Protein AF-A0A2A2GDP8-F1 (afdb_monomer)

Mean predicted aligned error: 5.62 Å

Solvent-accessible surface area (backbone atoms only — not comparable to full-atom values): 6069 Å² total; per-residue (Å²): 144,51,79,58,64,62,32,97,84,36,67,46,28,32,27,40,34,50,50,22,41,74,73,74,43,58,44,80,54,22,77,68,45,57,61,66,40,37,26,47,32,43,46,18,60,80,67,78,40,56,38,63,48,48,33,41,17,34,85,86,78,68,41,46,81,59,74,84,80,39,98,42,71,69,56,37,57,50,32,36,51,42,43,74,69,52,69,63,86,80,52,79,83,78,52,81,75,57,46,74,80,28,71,56,130

Structure (mmCIF, N/CA/C/O backbone):
data_AF-A0A2A2GDP8-F1
#
_entry.id   AF-A0A2A2GDP8-F1
#
loop_
_atom_site.group_PDB
_atom_site.id
_atom_site.type_symbol
_atom_site.label_atom_id
_atom_site.label_alt_id
_atom_site.label_comp_id
_atom_site.label_asym_id
_atom_site.label_entity_id
_atom_site.label_seq_id
_atom_site.pdbx_PDB_ins_code
_atom_site.Cartn_x
_atom_site.Cartn_y
_atom_site.Cartn_z
_atom_site.occupancy
_atom_site.B_iso_or_equiv
_atom_site.auth_seq_id
_atom_site.auth_comp_id
_atom_site.auth_asym_id
_atom_site.auth_atom_id
_atom_site.pdbx_PDB_model_num
ATOM 1 N N . MET A 1 1 ? 3.567 7.202 10.960 1.00 47.94 1 MET A N 1
ATOM 2 C CA . MET A 1 1 ? 4.787 6.365 10.974 1.00 47.94 1 MET A CA 1
ATOM 3 C C . MET A 1 1 ? 5.119 5.839 9.564 1.00 47.94 1 MET A C 1
ATOM 5 O O . MET A 1 1 ? 5.274 4.650 9.379 1.00 47.94 1 MET A O 1
ATOM 9 N N . PHE A 1 2 ? 5.251 6.729 8.565 1.00 47.69 2 PHE A N 1
ATOM 10 C CA . PHE A 1 2 ? 5.686 6.418 7.180 1.00 47.69 2 PHE A CA 1
ATOM 11 C C . PHE A 1 2 ? 6.707 7.463 6.686 1.00 47.69 2 PHE A C 1
ATOM 13 O O . PHE A 1 2 ? 6.813 7.756 5.504 1.00 47.69 2 PHE A O 1
ATOM 20 N N . LYS A 1 3 ? 7.404 8.128 7.617 1.00 42.97 3 LYS A N 1
ATOM 21 C CA . LYS A 1 3 ? 8.311 9.250 7.316 1.00 42.97 3 LYS A CA 1
ATOM 22 C C . LYS A 1 3 ? 9.774 8.825 7.166 1.00 42.97 3 LYS A C 1
ATOM 24 O O . LYS A 1 3 ? 10.607 9.668 6.863 1.00 42.97 3 LYS A O 1
ATOM 29 N N . GLN A 1 4 ? 10.088 7.550 7.388 1.00 54.34 4 GLN A N 1
ATOM 30 C CA . GLN A 1 4 ? 11.425 7.016 7.150 1.00 54.34 4 GLN A CA 1
ATOM 31 C C . GLN A 1 4 ? 11.546 6.610 5.677 1.00 54.34 4 GLN A C 1
ATOM 33 O O . GLN A 1 4 ? 10.606 6.056 5.098 1.00 54.34 4 GLN A O 1
ATOM 38 N N . ASN A 1 5 ? 12.688 6.920 5.065 1.00 58.09 5 ASN A N 1
ATOM 39 C CA . ASN A 1 5 ? 13.053 6.379 3.760 1.00 58.09 5 ASN A CA 1
ATOM 40 C C . ASN A 1 5 ? 13.417 4.908 3.971 1.00 58.09 5 ASN A C 1
ATOM 42 O O . ASN A 1 5 ? 14.536 4.603 4.364 1.00 58.09 5 ASN A O 1
ATOM 46 N N . MET A 1 6 ? 12.448 4.015 3.769 1.00 60.09 6 MET A N 1
ATOM 47 C CA . MET A 1 6 ? 12.685 2.565 3.807 1.00 60.09 6 MET A CA 1
ATOM 48 C C . MET A 1 6 ? 13.152 2.025 2.451 1.00 60.09 6 MET A C 1
ATOM 50 O O . MET A 1 6 ? 13.472 0.852 2.337 1.00 60.09 6 MET A O 1
ATOM 54 N N . SER A 1 7 ? 13.179 2.884 1.429 1.00 60.19 7 SER A N 1
ATOM 55 C CA . SER A 1 7 ? 13.720 2.602 0.106 1.00 60.19 7 SER A CA 1
ATOM 56 C C . SER A 1 7 ? 14.247 3.887 -0.538 1.00 60.19 7 SER A C 1
ATOM 58 O O . SER A 1 7 ? 13.864 5.000 -0.157 1.00 60.19 7 SER A O 1
ATOM 60 N N . GLU A 1 8 ? 15.063 3.740 -1.582 1.00 66.06 8 GLU A N 1
ATOM 61 C CA . GLU A 1 8 ? 15.527 4.849 -2.430 1.00 66.06 8 GLU A CA 1
ATOM 62 C C . GLU A 1 8 ? 14.382 5.550 -3.191 1.00 66.06 8 GLU A C 1
ATOM 64 O O . GLU A 1 8 ? 14.583 6.597 -3.802 1.00 66.06 8 GLU A O 1
ATOM 69 N N . LYS A 1 9 ? 13.153 5.008 -3.149 1.00 68.56 9 LYS A N 1
ATOM 70 C CA . LYS A 1 9 ? 11.973 5.563 -3.836 1.00 68.56 9 LYS A CA 1
ATOM 71 C C . LYS A 1 9 ? 11.309 6.726 -3.094 1.00 68.56 9 LYS A C 1
ATOM 73 O O . LYS A 1 9 ? 10.351 7.307 -3.602 1.00 68.56 9 LYS A O 1
ATOM 78 N N . GLY A 1 10 ? 11.841 7.104 -1.934 1.00 69.19 10 GLY A N 1
ATOM 79 C CA . GLY A 1 10 ? 11.425 8.277 -1.171 1.00 69.19 10 GLY A CA 1
ATOM 80 C C . GLY A 1 10 ? 10.499 7.961 0.004 1.00 69.19 10 GLY A C 1
ATOM 81 O O . GLY A 1 10 ? 10.039 6.835 0.198 1.00 69.19 10 GLY A O 1
ATOM 82 N N . ALA A 1 11 ? 10.233 8.985 0.817 1.00 74.25 11 ALA A N 1
ATOM 83 C CA . ALA A 1 11 ? 9.627 8.809 2.132 1.00 74.25 11 ALA A CA 1
ATOM 84 C C . ALA A 1 11 ? 8.233 8.173 2.051 1.00 74.25 11 ALA A C 1
ATOM 86 O O . ALA A 1 11 ? 7.340 8.649 1.334 1.00 74.25 11 ALA A O 1
ATOM 87 N N . GLY A 1 12 ? 8.043 7.106 2.826 1.00 80.00 12 GLY A N 1
ATOM 88 C CA . GLY A 1 12 ? 6.769 6.399 2.933 1.00 80.00 12 GLY A CA 1
ATOM 89 C C . GLY A 1 12 ? 6.435 5.502 1.749 1.00 80.00 12 GLY A C 1
ATOM 90 O O . GLY A 1 12 ? 5.255 5.248 1.529 1.00 80.00 12 GLY A O 1
ATOM 91 N N . LEU A 1 13 ? 7.443 5.079 0.983 1.00 88.69 13 LEU A N 1
ATOM 92 C CA . LEU A 1 13 ? 7.368 3.968 0.036 1.00 88.69 13 LEU A CA 1
ATOM 93 C C . LEU A 1 13 ? 8.375 2.885 0.438 1.00 88.69 13 LEU A C 1
ATOM 95 O O . LEU A 1 13 ? 9.458 3.187 0.948 1.00 88.69 13 LEU A O 1
ATOM 99 N N . ILE A 1 14 ? 8.020 1.631 0.180 1.00 90.94 14 ILE A N 1
ATOM 100 C CA . ILE A 1 14 ? 8.854 0.458 0.451 1.00 90.94 14 ILE A CA 1
ATOM 101 C C . ILE A 1 14 ? 8.818 -0.467 -0.765 1.00 90.94 14 ILE A C 1
ATOM 103 O O . ILE A 1 14 ? 7.773 -0.602 -1.404 1.00 90.94 14 ILE A O 1
ATOM 107 N N . THR A 1 15 ? 9.943 -1.080 -1.133 1.00 91.38 15 THR A N 1
ATOM 108 C CA . THR A 1 15 ? 9.923 -2.072 -2.216 1.00 91.38 15 THR A CA 1
ATOM 109 C C . THR A 1 15 ? 9.470 -3.435 -1.698 1.00 91.38 15 THR A C 1
ATOM 111 O O . THR A 1 15 ? 9.530 -3.698 -0.499 1.00 91.38 15 THR A O 1
ATOM 114 N N . TYR A 1 16 ? 9.041 -4.336 -2.585 1.00 91.56 16 TYR A N 1
ATOM 115 C CA . TYR A 1 16 ? 8.739 -5.723 -2.196 1.00 91.56 16 TYR A CA 1
ATOM 116 C C . TYR A 1 16 ? 9.935 -6.421 -1.530 1.00 91.56 16 TYR A C 1
ATOM 118 O O . TYR A 1 16 ? 9.752 -7.174 -0.577 1.00 91.56 16 TYR A O 1
ATOM 126 N N . ALA A 1 17 ? 11.151 -6.152 -2.011 1.00 90.94 17 ALA A N 1
ATOM 127 C CA . ALA A 1 17 ? 12.378 -6.703 -1.448 1.00 90.94 17 ALA A CA 1
ATOM 128 C C . ALA A 1 17 ? 12.654 -6.154 -0.041 1.00 90.94 17 ALA A C 1
ATOM 130 O O . ALA A 1 17 ? 12.919 -6.928 0.876 1.00 90.94 17 ALA A O 1
ATOM 131 N N . ASP A 1 18 ? 12.529 -4.836 0.140 1.00 91.75 18 ASP A N 1
ATOM 132 C CA . ASP A 1 18 ? 12.733 -4.195 1.445 1.00 91.75 18 ASP A CA 1
ATOM 133 C C . ASP A 1 18 ? 11.636 -4.608 2.444 1.00 91.75 18 ASP A C 1
ATOM 135 O O . ASP A 1 18 ? 11.899 -4.766 3.632 1.00 91.75 18 ASP A O 1
ATOM 139 N N . LEU A 1 19 ? 10.402 -4.833 1.974 1.00 92.44 19 LEU A N 1
ATOM 140 C CA . LEU A 1 19 ? 9.318 -5.348 2.809 1.00 92.44 19 LEU A CA 1
ATOM 141 C C . LEU A 1 19 ? 9.580 -6.793 3.249 1.00 92.44 19 LEU A C 1
ATOM 143 O O . LEU A 1 19 ? 9.322 -7.125 4.402 1.00 92.44 19 LEU A O 1
ATOM 147 N N . ALA A 1 20 ? 10.097 -7.649 2.363 1.00 93.44 20 ALA A N 1
ATOM 148 C CA . ALA A 1 20 ? 10.477 -9.013 2.729 1.00 93.44 20 ALA A CA 1
ATOM 149 C C . ALA A 1 20 ? 11.572 -9.020 3.806 1.00 93.44 20 ALA A C 1
ATOM 151 O O . ALA A 1 20 ? 11.434 -9.715 4.811 1.00 93.44 20 ALA A O 1
ATOM 152 N N . GLU A 1 21 ? 12.597 -8.184 3.637 1.00 94.25 21 GLU A N 1
ATOM 153 C CA . GLU A 1 21 ? 13.674 -8.007 4.615 1.00 94.25 21 GLU A CA 1
ATOM 154 C C . GLU A 1 21 ? 13.156 -7.478 5.958 1.00 94.25 21 GLU A C 1
ATOM 156 O O . GLU A 1 21 ? 13.494 -8.019 7.010 1.00 94.25 21 GLU A O 1
ATOM 161 N N . LEU A 1 22 ? 12.254 -6.490 5.938 1.00 92.31 22 LEU A N 1
ATOM 162 C CA . LEU A 1 22 ? 11.610 -5.958 7.143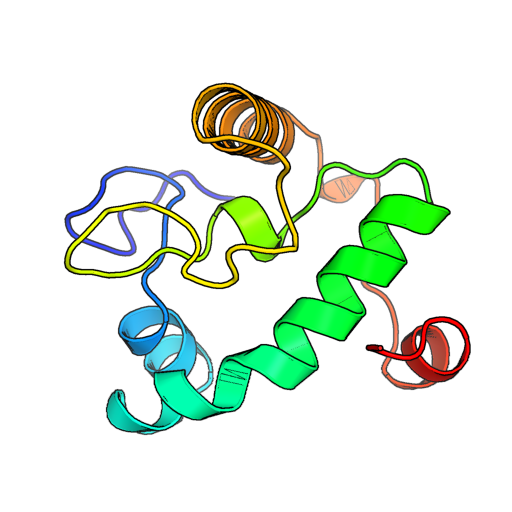 1.00 92.31 22 LEU A CA 1
ATOM 163 C C . LEU A 1 22 ? 10.814 -7.026 7.908 1.00 92.31 22 LEU A C 1
ATOM 165 O O . LEU A 1 22 ? 10.725 -6.981 9.133 1.00 92.31 22 LEU A O 1
ATOM 169 N N . LEU A 1 23 ? 10.231 -7.982 7.186 1.00 91.62 23 LEU A N 1
ATOM 170 C CA . LEU A 1 23 ? 9.506 -9.116 7.756 1.00 91.62 23 LEU A CA 1
ATOM 171 C C . LEU A 1 23 ? 10.432 -10.248 8.244 1.00 91.62 23 LEU A C 1
ATOM 173 O O . LEU A 1 23 ? 9.933 -11.238 8.777 1.00 91.62 23 LEU A O 1
ATOM 177 N N . GLY A 1 24 ? 11.753 -10.108 8.092 1.00 93.88 24 GLY A N 1
ATOM 178 C CA . GLY A 1 24 ? 12.749 -11.100 8.505 1.00 93.88 24 GLY A CA 1
ATOM 179 C C . GLY A 1 24 ? 13.018 -12.199 7.473 1.00 93.88 24 GLY A C 1
ATOM 180 O O . GLY A 1 24 ? 13.599 -13.226 7.820 1.00 93.88 24 GLY A O 1
ATOM 181 N N . TYR A 1 25 ? 12.595 -12.008 6.221 1.00 94.94 25 TYR A N 1
ATOM 182 C CA . TYR A 1 25 ? 12.864 -12.928 5.116 1.00 94.94 25 TYR A CA 1
ATOM 183 C C . TYR A 1 25 ? 14.023 -12.441 4.238 1.00 94.94 25 TYR A C 1
ATOM 185 O O . TYR A 1 25 ? 14.425 -11.281 4.282 1.00 94.94 25 TYR A O 1
ATOM 193 N N . ASP A 1 26 ? 14.539 -13.327 3.384 1.00 95.38 26 ASP A N 1
ATOM 194 C CA . ASP A 1 26 ? 15.456 -12.927 2.316 1.00 95.38 26 ASP A CA 1
ATOM 195 C C . ASP A 1 26 ? 14.762 -11.959 1.340 1.00 95.38 26 ASP A C 1
ATOM 197 O O . ASP A 1 26 ? 13.590 -12.138 1.001 1.00 95.38 26 ASP A O 1
ATOM 201 N N . ARG A 1 27 ? 15.493 -10.962 0.829 1.00 92.44 27 ARG A N 1
ATOM 202 C CA . ARG A 1 27 ? 14.979 -9.958 -0.123 1.00 92.44 27 ARG A CA 1
ATOM 203 C C . ARG A 1 27 ? 14.306 -10.584 -1.353 1.00 92.44 27 ARG A C 1
ATOM 205 O O . ARG A 1 27 ? 13.337 -10.032 -1.875 1.00 92.44 27 ARG A O 1
ATOM 212 N N . ARG A 1 28 ? 14.770 -11.754 -1.813 1.00 90.81 28 ARG A N 1
ATOM 213 C CA . ARG A 1 28 ? 14.185 -12.491 -2.951 1.00 90.81 28 ARG A CA 1
ATOM 214 C C . ARG A 1 28 ? 12.781 -13.013 -2.653 1.00 90.81 28 ARG A C 1
ATOM 216 O O . ARG A 1 28 ? 12.007 -13.204 -3.587 1.00 90.81 28 ARG A O 1
ATOM 223 N N . ALA A 1 29 ? 12.418 -13.185 -1.380 1.00 92.88 29 ALA A N 1
ATOM 224 C CA . ALA A 1 29 ? 11.069 -13.570 -0.972 1.00 92.88 29 ALA A CA 1
ATOM 225 C C . ALA A 1 29 ? 10.022 -12.477 -1.260 1.00 92.88 29 ALA A C 1
ATOM 227 O O . ALA A 1 29 ? 8.828 -12.744 -1.182 1.00 92.88 29 ALA A O 1
ATOM 228 N N . GLY A 1 30 ? 10.425 -11.267 -1.674 1.00 88.75 30 GLY A N 1
ATOM 229 C CA . GLY A 1 30 ? 9.494 -10.216 -2.095 1.00 88.75 30 GLY A CA 1
ATOM 230 C C . GLY A 1 30 ? 8.492 -10.665 -3.169 1.00 88.75 30 GLY A C 1
ATOM 231 O O . GLY A 1 30 ? 7.346 -10.217 -3.161 1.00 88.75 30 GLY A O 1
ATOM 232 N N . VAL A 1 31 ? 8.875 -11.612 -4.037 1.00 88.00 31 VAL A N 1
ATOM 233 C CA . VAL A 1 31 ? 7.992 -12.167 -5.083 1.00 88.00 31 VAL A CA 1
ATOM 234 C C . VAL A 1 31 ? 6.780 -12.917 -4.518 1.00 88.00 31 VAL A C 1
ATOM 236 O O . VAL A 1 31 ? 5.756 -13.015 -5.187 1.00 88.00 31 VAL A O 1
ATOM 239 N N . THR A 1 32 ? 6.852 -13.421 -3.280 1.00 89.44 32 THR A N 1
ATOM 240 C CA . THR A 1 32 ? 5.760 -14.182 -2.649 1.00 89.44 32 THR A CA 1
ATOM 241 C C . THR A 1 32 ? 4.768 -13.292 -1.901 1.00 89.44 32 THR A C 1
ATOM 243 O O . THR A 1 32 ? 3.752 -13.781 -1.408 1.00 89.44 32 THR A O 1
ATOM 246 N N . LEU A 1 33 ? 5.030 -11.985 -1.799 1.00 89.62 33 LEU A N 1
ATOM 247 C CA . LEU A 1 33 ? 4.194 -11.056 -1.031 1.00 89.62 33 LEU A CA 1
ATOM 248 C C . LEU A 1 33 ? 2.885 -10.679 -1.734 1.00 89.62 33 LEU A C 1
ATOM 250 O O . LEU A 1 33 ? 2.021 -10.064 -1.112 1.00 89.62 33 LEU A O 1
ATOM 254 N N . GLY A 1 34 ? 2.707 -11.069 -2.996 1.00 86.19 34 GLY A N 1
ATOM 255 C CA . GLY A 1 34 ? 1.510 -10.758 -3.773 1.00 86.19 34 GLY A CA 1
ATOM 256 C C . GLY A 1 34 ? 0.206 -11.214 -3.120 1.00 86.19 34 GLY A C 1
ATOM 257 O O . GLY A 1 34 ? -0.689 -10.401 -2.905 1.00 86.19 34 GLY A O 1
ATOM 258 N N . GLY A 1 35 ? 0.135 -12.486 -2.713 1.00 86.88 35 GLY A N 1
ATOM 259 C CA . GLY A 1 35 ? -1.037 -13.039 -2.026 1.00 86.88 35 GLY A CA 1
ATOM 260 C C . GLY A 1 35 ? -1.394 -12.265 -0.749 1.00 86.88 35 GLY A C 1
ATOM 261 O O . GLY A 1 35 ? -2.490 -11.709 -0.674 1.00 86.88 35 GLY A O 1
ATOM 262 N N . PRO A 1 36 ? -0.479 -12.157 0.239 1.00 88.94 36 PRO A N 1
ATOM 263 C CA . PRO A 1 36 ? -0.688 -11.358 1.450 1.00 88.94 36 PRO A CA 1
ATOM 264 C C . PRO A 1 36 ? -1.131 -9.911 1.188 1.00 88.94 36 PRO A C 1
ATOM 266 O O . PRO A 1 36 ? -2.047 -9.417 1.848 1.00 88.94 36 PRO A O 1
ATOM 269 N N . LEU A 1 37 ? -0.526 -9.233 0.209 1.00 90.38 37 LEU A N 1
ATOM 270 C CA . LEU A 1 37 ? -0.893 -7.860 -0.148 1.00 90.38 37 LEU A CA 1
ATOM 271 C C . LEU A 1 37 ? -2.279 -7.775 -0.802 1.00 90.38 37 LEU A C 1
ATOM 273 O O . LEU A 1 37 ? -2.968 -6.775 -0.606 1.00 90.38 37 LEU A O 1
ATOM 277 N N . GLY A 1 38 ? -2.723 -8.827 -1.493 1.00 88.25 38 GLY A N 1
ATOM 278 C CA . GLY A 1 38 ? -4.092 -8.956 -1.995 1.00 88.25 38 GLY A CA 1
ATOM 279 C C . GLY A 1 38 ? -5.143 -9.017 -0.891 1.00 88.25 38 GLY A C 1
ATOM 280 O O . GLY A 1 38 ? -6.155 -8.321 -0.975 1.00 88.25 38 GLY A O 1
ATOM 281 N N . TYR A 1 39 ? -4.882 -9.751 0.195 1.00 89.25 39 TYR A N 1
ATOM 282 C CA . TYR A 1 39 ? -5.772 -9.751 1.364 1.00 89.25 39 TYR A CA 1
ATOM 283 C C . TYR A 1 39 ? -5.880 -8.360 2.000 1.00 89.25 39 TYR A C 1
ATOM 285 O O . TYR A 1 39 ? -6.973 -7.924 2.364 1.00 89.25 39 TYR A O 1
ATOM 293 N N . ILE A 1 40 ? -4.756 -7.645 2.117 1.00 90.44 40 ILE A N 1
ATOM 294 C CA . ILE A 1 40 ? -4.732 -6.273 2.645 1.00 90.44 40 ILE A CA 1
ATOM 295 C C . ILE A 1 40 ? -5.517 -5.333 1.728 1.00 90.44 40 ILE A C 1
ATOM 297 O O . ILE A 1 40 ? -6.313 -4.537 2.220 1.00 90.44 40 ILE A O 1
ATOM 301 N N . HIS A 1 41 ? -5.333 -5.450 0.413 1.00 90.62 41 HIS A N 1
ATOM 302 C CA . HIS A 1 41 ? -6.057 -4.652 -0.569 1.00 90.62 41 HIS A CA 1
ATOM 303 C C . HIS A 1 41 ? -7.575 -4.813 -0.418 1.00 90.62 41 HIS A C 1
ATOM 305 O O . HIS A 1 41 ? -8.272 -3.824 -0.204 1.00 90.62 41 HIS A O 1
ATOM 311 N N . ARG A 1 42 ? -8.073 -6.057 -0.425 1.00 89.06 42 ARG A N 1
ATOM 312 C CA . ARG A 1 42 ? -9.506 -6.365 -0.267 1.00 89.06 42 ARG A CA 1
ATOM 313 C C . ARG A 1 42 ? -10.064 -5.927 1.080 1.00 89.06 42 ARG A C 1
ATOM 315 O O . ARG A 1 42 ? -11.182 -5.423 1.149 1.00 89.06 42 ARG A O 1
ATOM 322 N N . PHE A 1 43 ? -9.292 -6.103 2.149 1.00 91.19 43 PHE A N 1
ATOM 323 C CA . PHE A 1 43 ? -9.675 -5.611 3.467 1.00 91.19 43 PHE A CA 1
ATOM 324 C C . PHE A 1 43 ? -9.857 -4.089 3.457 1.00 91.19 43 PHE A C 1
ATOM 326 O O . PHE A 1 43 ? -10.870 -3.599 3.952 1.00 91.19 43 PHE A O 1
ATOM 333 N N . CYS A 1 44 ? -8.910 -3.345 2.881 1.00 92.56 44 CYS A N 1
ATOM 334 C CA . CYS A 1 44 ? -9.014 -1.894 2.783 1.00 92.56 44 CYS A CA 1
ATOM 335 C C . CYS A 1 44 ? -10.214 -1.466 1.931 1.00 92.56 44 CYS A C 1
ATOM 337 O O . CYS A 1 44 ? -11.009 -0.650 2.390 1.00 92.56 44 CYS A O 1
ATOM 339 N N . GLU A 1 45 ? -10.380 -2.073 0.753 1.00 90.75 45 GLU A N 1
ATOM 340 C CA . GLU A 1 45 ? -11.474 -1.797 -0.185 1.00 90.75 45 GLU A CA 1
ATOM 341 C C . GLU A 1 45 ? -12.849 -1.941 0.485 1.00 90.75 45 GLU A C 1
ATOM 343 O O . GLU A 1 45 ? -13.662 -1.020 0.465 1.00 90.75 45 GLU A O 1
ATOM 348 N N . GLN A 1 46 ? -13.098 -3.072 1.148 1.00 91.19 46 GLN A N 1
ATOM 349 C CA . GLN A 1 46 ? -14.403 -3.365 1.749 1.00 91.19 46 GLN A CA 1
ATOM 350 C C . GLN A 1 46 ? -14.694 -2.579 3.035 1.00 91.19 46 GLN A C 1
ATOM 352 O O . GLN A 1 46 ? -15.836 -2.561 3.492 1.00 91.19 46 GLN A O 1
ATOM 357 N N . ASN A 1 47 ? -13.682 -1.945 3.632 1.00 91.19 47 ASN A N 1
ATOM 358 C CA . ASN A 1 47 ? -13.830 -1.130 4.841 1.00 91.19 47 ASN A CA 1
ATOM 359 C C . ASN A 1 47 ? -13.669 0.376 4.559 1.00 91.19 47 ASN A C 1
ATOM 361 O O . ASN A 1 47 ? -13.521 1.146 5.504 1.00 91.19 47 ASN A O 1
ATOM 365 N N . ASP A 1 48 ? -13.674 0.787 3.283 1.00 91.88 48 ASP A N 1
ATOM 366 C CA . ASP A 1 48 ? -13.453 2.174 2.837 1.00 91.88 48 ASP A CA 1
ATOM 367 C C . ASP A 1 48 ? -12.171 2.807 3.422 1.00 91.88 48 ASP A C 1
ATOM 369 O O . ASP A 1 48 ? -12.081 3.998 3.730 1.00 91.88 48 ASP A O 1
ATOM 373 N N . LEU A 1 49 ? -11.138 1.979 3.594 1.00 94.12 49 LEU A N 1
ATOM 374 C CA . LEU A 1 49 ? -9.821 2.422 4.027 1.00 94.12 49 LEU A CA 1
ATOM 375 C C . LEU A 1 49 ? -8.948 2.710 2.802 1.00 94.12 49 LEU A C 1
ATOM 377 O O . LEU A 1 49 ? -9.062 2.031 1.781 1.00 94.12 49 LEU A O 1
ATOM 381 N N . PRO A 1 50 ? -8.002 3.661 2.894 1.00 94.31 50 PRO A N 1
ATOM 382 C CA . PRO A 1 50 ? -6.978 3.813 1.868 1.00 94.31 50 PRO A CA 1
ATOM 383 C C . PRO A 1 50 ? -6.236 2.495 1.642 1.00 94.31 50 PRO A C 1
ATOM 385 O O . PRO A 1 50 ? -5.846 1.831 2.605 1.00 94.31 50 PRO A O 1
ATOM 388 N N . HIS A 1 51 ? -6.005 2.134 0.381 1.00 93.06 51 HIS A N 1
ATOM 389 C CA . HIS A 1 51 ? -5.373 0.865 0.028 1.00 93.06 51 HIS A CA 1
ATOM 390 C C . HIS A 1 51 ? -3.909 0.834 0.476 1.00 93.06 51 HIS A C 1
ATOM 392 O O . HIS A 1 51 ? -3.021 1.342 -0.210 1.00 93.06 51 HIS A O 1
ATOM 398 N N . LEU A 1 52 ? -3.646 0.238 1.642 1.00 92.12 52 LEU A N 1
ATOM 399 C CA . LEU A 1 52 ? -2.325 0.266 2.275 1.00 92.12 52 LEU A CA 1
ATOM 400 C C . LEU A 1 52 ? -1.239 -0.364 1.393 1.00 92.12 52 LEU A C 1
ATOM 402 O O . LEU A 1 52 ? -0.096 0.078 1.405 1.00 92.12 52 LEU A O 1
ATOM 406 N N . ASN A 1 53 ? -1.593 -1.349 0.571 1.00 91.38 53 ASN A N 1
ATOM 407 C CA . ASN A 1 53 ? -0.672 -1.971 -0.375 1.00 91.38 53 ASN A CA 1
ATOM 408 C C . ASN A 1 53 ? -0.136 -0.999 -1.452 1.00 91.38 53 ASN A C 1
ATOM 410 O O . ASN A 1 53 ? 0.893 -1.299 -2.047 1.00 91.38 53 ASN A O 1
ATOM 414 N N . ALA A 1 54 ? -0.742 0.181 -1.657 1.00 91.94 54 ALA A N 1
ATOM 415 C CA . ALA A 1 54 ? -0.269 1.191 -2.615 1.00 91.94 54 ALA A CA 1
ATOM 416 C C . ALA A 1 54 ? 1.140 1.740 -2.305 1.00 91.94 54 ALA A C 1
ATOM 418 O O . ALA A 1 54 ? 1.800 2.301 -3.182 1.00 91.94 54 ALA A O 1
ATOM 419 N N . VAL A 1 55 ? 1.618 1.628 -1.057 1.00 91.50 55 VAL A N 1
ATOM 420 C CA . VAL A 1 55 ? 2.982 2.069 -0.698 1.00 91.50 55 VAL A CA 1
ATOM 421 C C . VAL A 1 55 ? 4.053 1.009 -0.955 1.00 91.50 55 VAL A C 1
ATOM 423 O O . VAL A 1 55 ? 5.239 1.325 -0.843 1.00 91.50 55 VAL A O 1
ATOM 426 N N . VAL A 1 56 ? 3.651 -0.216 -1.309 1.00 91.56 56 VAL A N 1
ATOM 427 C CA . VAL A 1 56 ? 4.561 -1.304 -1.677 1.00 91.56 56 VAL A CA 1
ATOM 428 C C . VAL A 1 56 ? 4.741 -1.297 -3.189 1.00 91.56 56 VAL A C 1
ATOM 430 O O . VAL A 1 56 ? 3.798 -1.547 -3.935 1.00 91.56 56 VAL A O 1
ATOM 433 N N . VAL A 1 57 ? 5.946 -0.976 -3.652 1.00 89.25 57 VAL A N 1
ATOM 434 C CA . VAL A 1 57 ? 6.203 -0.672 -5.066 1.00 89.25 57 VAL A CA 1
ATOM 435 C C . VAL A 1 57 ? 7.294 -1.548 -5.673 1.00 89.25 57 VAL A C 1
ATOM 437 O O . VAL A 1 57 ? 8.183 -2.051 -4.985 1.00 89.25 57 VAL A O 1
ATOM 440 N N . SER A 1 58 ? 7.255 -1.710 -6.994 1.00 84.44 58 SER A N 1
ATOM 441 C CA . SER A 1 58 ? 8.376 -2.269 -7.745 1.00 84.44 58 SER A CA 1
ATOM 442 C C . SER A 1 58 ? 9.585 -1.337 -7.663 1.00 84.44 58 SER A C 1
ATOM 444 O O . SER A 1 58 ? 9.462 -0.109 -7.750 1.00 84.44 58 SER A O 1
ATOM 446 N N . GLN A 1 59 ? 10.772 -1.928 -7.530 1.00 82.06 59 GLN A N 1
ATOM 447 C CA . GLN A 1 59 ? 12.025 -1.181 -7.533 1.00 82.06 59 GLN A CA 1
ATOM 448 C C . GLN A 1 59 ? 12.317 -0.545 -8.899 1.00 82.06 59 GLN A C 1
ATOM 450 O O . GLN A 1 59 ? 12.947 0.507 -8.952 1.00 82.06 59 GLN A O 1
ATOM 455 N N . GLU A 1 60 ? 11.836 -1.113 -10.000 1.00 80.00 60 GLU A N 1
ATOM 456 C CA . GLU A 1 60 ? 12.087 -0.564 -11.335 1.00 80.00 60 GLU A CA 1
ATOM 457 C C . GLU A 1 60 ? 11.130 0.591 -11.638 1.00 80.00 60 GLU A C 1
ATOM 459 O O . GLU A 1 60 ? 11.558 1.707 -11.933 1.00 80.00 60 GLU A O 1
ATOM 464 N N . THR A 1 61 ? 9.827 0.356 -11.479 1.00 77.31 61 THR A N 1
ATOM 465 C CA . THR A 1 61 ? 8.789 1.287 -11.948 1.00 77.31 61 THR A CA 1
ATOM 466 C C . THR A 1 61 ? 8.335 2.290 -10.887 1.00 77.31 61 THR A C 1
ATOM 468 O O . THR A 1 61 ? 7.775 3.334 -11.226 1.00 77.31 61 THR A O 1
ATOM 471 N N . GLY A 1 62 ? 8.548 2.001 -9.595 1.00 75.88 62 GLY A N 1
ATOM 472 C CA . GLY A 1 62 ? 7.989 2.794 -8.492 1.00 75.88 62 GLY A CA 1
ATOM 473 C C . GLY A 1 62 ? 6.458 2.719 -8.395 1.00 75.88 62 GLY A C 1
ATOM 474 O O . GLY A 1 62 ? 5.841 3.536 -7.709 1.00 75.88 62 GLY A O 1
ATOM 475 N N . ILE A 1 63 ? 5.846 1.757 -9.087 1.00 75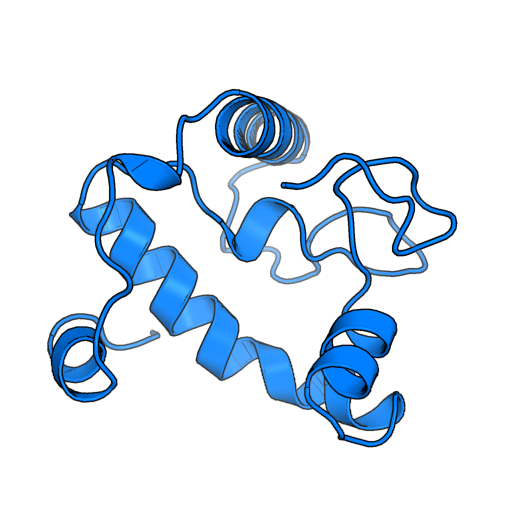.44 63 ILE A N 1
ATOM 476 C CA . ILE A 1 63 ? 4.409 1.474 -9.084 1.00 75.44 63 ILE A CA 1
ATOM 477 C C . ILE A 1 63 ? 4.207 0.106 -8.422 1.00 75.44 63 ILE A C 1
ATOM 479 O O . ILE A 1 63 ? 5.074 -0.764 -8.532 1.00 75.44 63 ILE A O 1
ATOM 483 N N . ALA A 1 64 ? 3.107 -0.081 -7.689 1.00 78.81 64 ALA A N 1
ATOM 484 C CA . ALA A 1 64 ? 2.731 -1.404 -7.204 1.00 78.81 64 ALA A CA 1
ATOM 485 C C . ALA A 1 64 ? 2.577 -2.340 -8.411 1.00 78.81 64 ALA A C 1
ATOM 487 O O . ALA A 1 64 ? 1.838 -2.033 -9.338 1.00 78.81 64 ALA A O 1
ATOM 488 N N . SER A 1 65 ? 3.302 -3.458 -8.419 1.00 63.59 65 SER A N 1
ATOM 489 C CA . SER A 1 65 ? 3.433 -4.325 -9.603 1.00 63.59 65 SER A CA 1
ATOM 490 C C . SER A 1 65 ? 2.200 -5.199 -9.865 1.00 63.59 65 SER A C 1
ATOM 492 O O . SER A 1 65 ? 2.224 -6.039 -10.757 1.00 63.59 65 SER A O 1
ATOM 494 N N . TRP A 1 66 ? 1.153 -5.049 -9.054 1.00 64.75 66 TRP A N 1
ATOM 495 C CA . TRP A 1 66 ? -0.107 -5.765 -9.210 1.00 64.75 66 TRP A CA 1
ATOM 496 C C . TRP A 1 66 ? -1.048 -4.900 -10.047 1.00 64.75 66 TRP A C 1
ATOM 498 O O . TRP A 1 66 ? -1.828 -4.114 -9.505 1.00 64.75 66 TRP A O 1
ATOM 508 N N . ASP A 1 67 ? -0.910 -5.042 -11.369 1.00 52.41 67 ASP A N 1
ATOM 509 C CA . ASP A 1 67 ? -1.542 -4.216 -12.412 1.00 52.41 67 ASP A CA 1
ATOM 510 C C . ASP A 1 67 ? -3.083 -4.196 -12.371 1.00 52.41 67 ASP A C 1
ATOM 512 O O . ASP A 1 67 ? -3.700 -3.325 -12.974 1.00 52.41 67 ASP A O 1
ATOM 516 N N . GLU A 1 68 ? -3.726 -5.090 -11.616 1.00 57.72 68 GLU A N 1
ATOM 517 C CA . GLU A 1 68 ? -5.192 -5.154 -11.505 1.00 57.72 68 GLU A CA 1
ATOM 518 C C . GLU A 1 68 ? -5.762 -4.498 -10.234 1.00 57.72 68 GLU A C 1
ATOM 520 O O . GLU A 1 68 ? -6.977 -4.375 -10.093 1.00 57.72 68 GLU A O 1
ATOM 525 N N . MET A 1 69 ? -4.919 -4.054 -9.293 1.00 68.31 69 MET A N 1
ATOM 526 C CA . MET A 1 69 ? -5.393 -3.463 -8.027 1.00 68.31 69 MET A CA 1
ATOM 527 C C . MET A 1 69 ? -5.724 -1.974 -8.137 1.00 68.31 69 MET A C 1
ATOM 529 O O . MET A 1 69 ? -6.489 -1.440 -7.336 1.00 68.31 69 MET A O 1
ATOM 533 N N . PHE A 1 70 ? -5.136 -1.283 -9.114 1.00 77.56 70 PHE A N 1
ATOM 534 C CA . PHE A 1 70 ? -5.401 0.127 -9.370 1.00 77.56 70 PHE A CA 1
ATOM 535 C C . PHE A 1 70 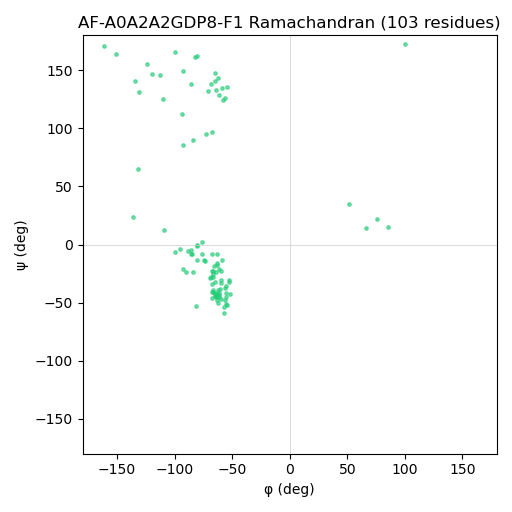? -5.676 0.313 -10.862 1.00 77.56 70 PHE A C 1
ATOM 537 O O . PHE A 1 70 ? -4.879 -0.142 -11.674 1.00 77.56 70 PHE A O 1
ATOM 544 N N . PRO A 1 7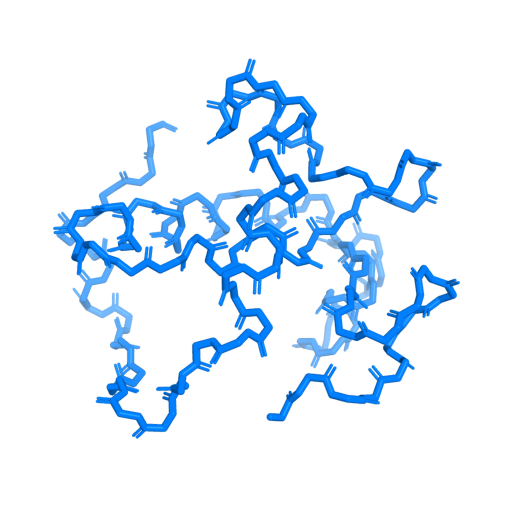1 ? -6.757 1.012 -11.244 1.00 77.25 71 PRO A N 1
ATOM 545 C CA . PRO A 1 71 ? -7.183 1.095 -12.643 1.00 77.25 71 PRO A CA 1
ATOM 546 C C . PRO A 1 71 ? -6.205 1.876 -13.533 1.00 77.25 71 PRO A C 1
ATOM 548 O O . PRO A 1 71 ? -6.202 1.695 -14.745 1.00 77.25 71 PRO A O 1
ATOM 551 N N . ASP A 1 72 ? -5.389 2.760 -12.946 1.00 84.25 72 ASP A N 1
ATOM 552 C CA . ASP A 1 72 ? -4.342 3.496 -13.646 1.00 84.25 72 ASP A CA 1
ATOM 553 C C . ASP A 1 72 ? -3.286 4.065 -12.673 1.00 84.25 72 ASP A C 1
ATOM 555 O O . ASP A 1 72 ? -3.446 4.088 -11.443 1.00 84.25 72 ASP A O 1
ATOM 559 N N . ARG A 1 73 ? -2.193 4.591 -13.242 1.00 84.19 73 ARG A N 1
ATOM 560 C CA . ARG A 1 73 ? -1.096 5.216 -12.489 1.00 84.19 73 ARG A CA 1
ATOM 561 C C . ARG A 1 73 ? -1.539 6.435 -11.675 1.00 84.19 73 ARG A C 1
ATOM 563 O O . ARG A 1 73 ? -1.016 6.655 -10.582 1.00 84.19 73 ARG A O 1
ATOM 570 N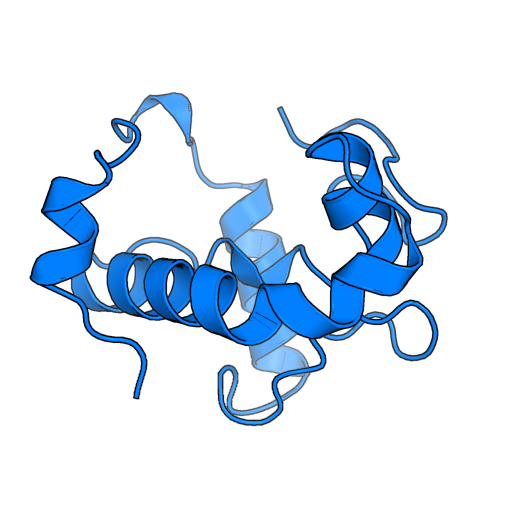 N . ALA A 1 74 ? -2.444 7.261 -12.194 1.00 87.31 74 ALA A N 1
ATOM 571 C CA . ALA A 1 74 ? -2.897 8.463 -11.499 1.00 87.31 74 ALA A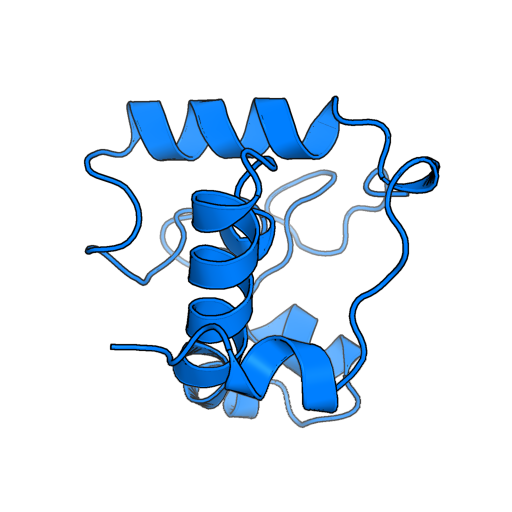 CA 1
ATOM 572 C C . ALA A 1 74 ? -3.685 8.100 -10.232 1.00 87.31 74 ALA A C 1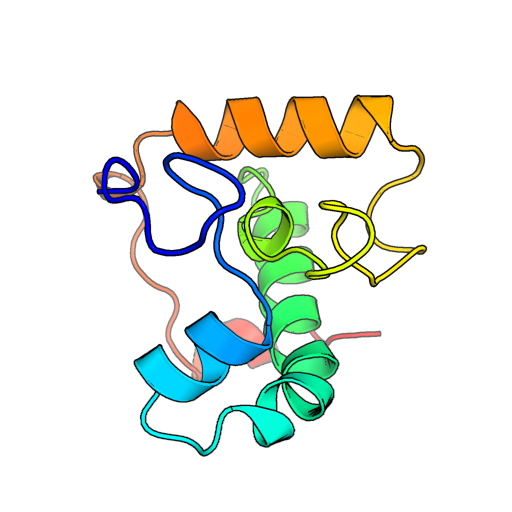
ATOM 574 O O . ALA A 1 74 ? -3.455 8.694 -9.175 1.00 87.31 74 ALA A O 1
ATOM 575 N N . ARG A 1 75 ? -4.537 7.075 -10.312 1.00 86.88 75 ARG A N 1
ATOM 576 C CA . ARG A 1 75 ? -5.270 6.498 -9.185 1.00 86.88 75 ARG A CA 1
ATOM 577 C C . ARG A 1 75 ? -4.334 5.867 -8.173 1.00 86.88 75 ARG A C 1
ATOM 579 O O . ARG A 1 75 ? -4.439 6.189 -6.995 1.00 86.88 75 ARG A O 1
ATOM 586 N N . HIS A 1 76 ? -3.345 5.097 -8.613 1.00 89.31 76 HIS A N 1
ATOM 587 C CA . HIS A 1 76 ? -2.325 4.564 -7.710 1.00 89.31 76 HIS A CA 1
ATOM 588 C C . HIS A 1 76 ? -1.590 5.674 -6.927 1.00 89.31 76 HIS A C 1
ATOM 590 O O . HIS A 1 76 ? -1.485 5.624 -5.700 1.00 89.31 76 HIS A O 1
ATOM 596 N N . LEU A 1 77 ? -1.140 6.739 -7.604 1.00 88.06 77 LEU A N 1
ATOM 597 C CA . LEU A 1 77 ? -0.487 7.878 -6.941 1.00 88.06 77 LEU A CA 1
ATOM 598 C C . LEU A 1 77 ? -1.432 8.648 -6.004 1.00 88.06 77 LEU A C 1
ATOM 600 O O . LEU A 1 77 ? -0.991 9.204 -4.993 1.00 88.06 77 LEU A O 1
ATOM 604 N N . GLN A 1 78 ? -2.724 8.713 -6.331 1.00 90.88 78 GLN A N 1
ATOM 605 C CA . GLN A 1 78 ? -3.742 9.288 -5.454 1.00 90.88 78 GLN A CA 1
ATOM 606 C C . GLN A 1 78 ? -3.897 8.453 -4.176 1.00 90.88 78 GLN A C 1
ATOM 608 O O . GLN A 1 78 ? -3.897 9.021 -3.081 1.00 90.88 78 GLN A O 1
ATOM 613 N N . GLU A 1 79 ? -3.939 7.128 -4.296 1.00 91.62 79 GLU A N 1
ATOM 614 C CA . GLU A 1 79 ? -4.017 6.207 -3.159 1.00 91.62 79 GLU A CA 1
ATOM 615 C C . GLU A 1 79 ? -2.783 6.305 -2.262 1.00 91.62 79 GLU A C 1
ATOM 617 O O . GLU A 1 79 ? -2.923 6.451 -1.049 1.00 91.62 79 GLU A O 1
ATOM 622 N N . GLN A 1 80 ? -1.577 6.381 -2.830 1.00 90.25 80 GLN A N 1
ATOM 623 C CA . GLN A 1 80 ? -0.357 6.627 -2.050 1.00 90.25 80 GLN A CA 1
ATOM 624 C C . GLN A 1 80 ? -0.450 7.903 -1.203 1.00 90.25 80 GLN A C 1
ATOM 626 O O . GLN A 1 80 ? -0.034 7.928 -0.042 1.00 90.25 80 GLN A O 1
ATOM 631 N N . LYS A 1 81 ? -1.012 8.982 -1.762 1.00 91.12 81 LYS A N 1
ATOM 632 C CA . LYS A 1 81 ? -1.232 10.230 -1.015 1.00 91.12 81 LYS A CA 1
ATOM 633 C C . LYS A 1 81 ? -2.274 10.049 0.088 1.00 91.12 81 LYS A C 1
ATOM 635 O O . LYS A 1 81 ? -2.078 10.606 1.167 1.00 91.12 81 LYS A O 1
ATOM 640 N N . ARG A 1 82 ? -3.353 9.294 -0.157 1.00 93.94 82 ARG A N 1
ATOM 641 C CA . ARG A 1 82 ? -4.371 8.981 0.863 1.00 93.94 82 ARG A CA 1
ATOM 642 C C . ARG A 1 82 ? -3.757 8.192 2.014 1.00 93.94 82 ARG A C 1
ATOM 644 O O . ARG A 1 82 ? -3.871 8.634 3.150 1.00 93.94 82 ARG A O 1
ATOM 651 N N . VAL A 1 83 ? -3.023 7.115 1.723 1.00 93.19 83 VAL A N 1
ATOM 652 C CA . VAL A 1 83 ? -2.339 6.284 2.730 1.00 93.19 83 VAL A CA 1
ATOM 653 C C . VAL A 1 83 ? -1.410 7.123 3.606 1.00 93.19 83 VAL A C 1
ATOM 655 O O . VAL A 1 83 ? -1.439 6.998 4.827 1.00 93.19 83 VAL A O 1
ATOM 658 N N . LYS A 1 84 ? -0.619 8.026 3.013 1.00 89.69 84 LYS A N 1
ATOM 659 C CA . LYS A 1 84 ? 0.320 8.878 3.767 1.00 89.69 84 LYS A CA 1
ATOM 660 C C . LYS A 1 84 ? -0.366 9.920 4.658 1.00 89.69 84 LYS A C 1
ATOM 662 O O . LYS A 1 84 ? 0.235 10.346 5.642 1.00 89.69 84 LYS A O 1
ATOM 667 N N . LYS A 1 85 ? -1.575 10.364 4.298 1.00 92.44 85 LYS A N 1
ATOM 668 C CA . LYS A 1 85 ? -2.354 11.365 5.049 1.00 92.44 85 LYS A CA 1
ATOM 669 C C . LYS A 1 85 ? -3.279 10.751 6.095 1.00 92.44 85 LYS A C 1
ATOM 671 O O . LYS A 1 85 ? -3.674 11.450 7.020 1.00 92.44 85 LYS A O 1
ATOM 676 N N . PHE A 1 86 ? -3.654 9.492 5.914 1.00 93.62 86 PHE A N 1
ATOM 677 C CA . PHE A 1 86 ? -4.598 8.806 6.776 1.00 93.62 86 PHE A CA 1
ATOM 678 C C . PHE A 1 86 ? -4.012 8.557 8.167 1.00 93.62 86 PHE A C 1
ATOM 680 O O . PHE A 1 86 ? -2.844 8.179 8.306 1.00 93.62 86 PHE A O 1
ATOM 687 N N . ASP A 1 87 ? -4.831 8.764 9.196 1.00 92.56 87 ASP A N 1
ATOM 688 C CA . ASP A 1 87 ? -4.436 8.497 10.573 1.00 92.56 87 ASP A CA 1
ATOM 689 C C . ASP A 1 87 ? -4.638 7.019 10.916 1.00 92.56 87 ASP A C 1
ATOM 691 O O . ASP A 1 87 ? -5.685 6.590 11.401 1.00 92.56 87 ASP A O 1
ATOM 695 N N . TRP A 1 88 ? -3.596 6.230 10.672 1.00 89.81 88 TRP A N 1
ATOM 696 C CA . TRP A 1 88 ? -3.597 4.791 10.924 1.00 89.81 88 TRP A CA 1
ATOM 697 C C . TRP A 1 88 ? -3.757 4.411 12.399 1.00 89.81 88 TRP A C 1
ATOM 699 O O . TRP A 1 88 ? -4.129 3.275 12.673 1.00 89.81 88 TRP A O 1
ATOM 709 N N . PHE A 1 89 ? -3.534 5.325 13.351 1.00 90.00 89 PHE A N 1
A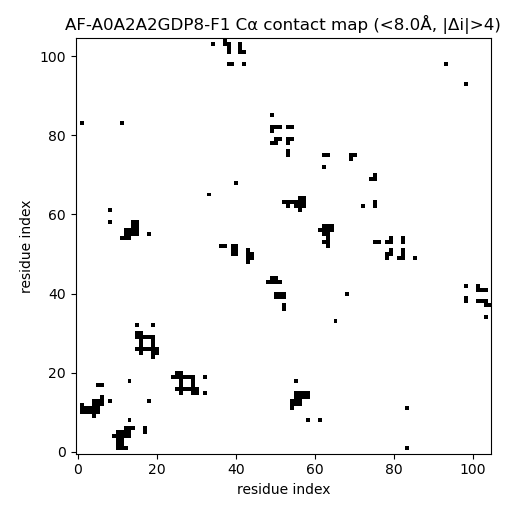TOM 710 C CA . PHE A 1 89 ? -3.735 5.027 14.775 1.00 90.00 89 PHE A CA 1
ATOM 711 C C . PHE A 1 89 ? -5.215 4.948 15.164 1.00 90.00 89 PHE A C 1
ATOM 713 O O . PHE A 1 89 ? -5.545 4.413 16.220 1.00 90.00 89 PHE A O 1
ATOM 720 N N . THR A 1 90 ? -6.109 5.429 14.296 1.00 91.38 90 THR A N 1
ATOM 721 C CA . THR A 1 90 ? -7.564 5.302 14.467 1.00 91.38 90 THR A CA 1
ATOM 722 C C . THR A 1 90 ? -8.099 3.932 14.054 1.00 91.38 90 THR A C 1
ATOM 724 O O . THR A 1 90 ? -9.228 3.582 14.396 1.00 91.38 90 THR A O 1
ATOM 727 N N . VAL A 1 91 ? -7.296 3.129 13.348 1.00 89.38 91 VAL A N 1
ATOM 728 C CA . VAL A 1 91 ? -7.695 1.818 12.834 1.00 89.38 91 VAL A CA 1
ATOM 729 C C . VAL A 1 91 ? -6.969 0.725 13.601 1.00 89.38 91 VAL A C 1
ATOM 731 O O . VAL A 1 91 ? -5.742 0.675 13.666 1.00 89.38 91 VAL A O 1
ATOM 734 N N . ARG A 1 92 ? -7.737 -0.205 14.169 1.00 89.19 92 ARG A N 1
ATOM 735 C CA . ARG A 1 92 ? -7.171 -1.378 14.833 1.00 89.19 92 ARG A CA 1
ATOM 736 C C . ARG A 1 92 ? -6.573 -2.331 13.799 1.00 89.19 92 ARG A C 1
ATOM 738 O O . ARG A 1 92 ? -7.250 -2.712 12.846 1.00 89.19 92 ARG A O 1
ATOM 745 N N . THR A 1 93 ? -5.351 -2.796 14.050 1.00 88.56 93 THR A N 1
ATOM 746 C CA . THR A 1 93 ? -4.709 -3.824 13.224 1.00 88.56 93 THR A CA 1
ATOM 747 C C . THR A 1 93 ? -5.585 -5.084 13.148 1.00 88.56 93 THR A C 1
ATOM 749 O O . THR A 1 93 ? -5.974 -5.616 14.197 1.00 88.56 93 THR A O 1
ATOM 752 N N . PRO A 1 94 ? -5.911 -5.578 11.939 1.00 88.06 94 PRO A N 1
ATOM 753 C CA . PRO A 1 94 ? -6.698 -6.792 11.778 1.00 88.06 94 PRO A CA 1
ATOM 754 C C . PRO A 1 94 ? -5.947 -8.012 12.320 1.00 88.06 94 PRO A C 1
ATOM 756 O O . PRO A 1 94 ? -4.723 -8.110 12.245 1.00 88.06 94 PRO A O 1
ATOM 759 N N . SER A 1 95 ? -6.699 -8.974 12.853 1.00 88.75 95 SER A N 1
ATOM 760 C CA . SER A 1 95 ? -6.153 -10.285 13.214 1.00 88.75 95 SER A CA 1
ATOM 761 C C . SER A 1 95 ? -6.051 -11.177 11.974 1.00 88.75 95 SER A C 1
ATOM 763 O O . SER A 1 95 ? -6.771 -10.965 10.998 1.00 88.75 95 SER A O 1
ATOM 765 N N . ALA A 1 96 ? -5.256 -12.249 12.029 1.00 84.69 96 ALA A N 1
ATOM 766 C CA . ALA A 1 96 ? -5.223 -13.243 10.950 1.00 84.69 96 ALA A CA 1
ATOM 767 C C . ALA A 1 96 ? -6.624 -13.817 10.636 1.00 84.69 96 ALA A C 1
ATOM 769 O O . ALA A 1 96 ? -6.968 -14.051 9.480 1.00 84.69 96 ALA A O 1
ATOM 770 N N . GLY A 1 97 ? -7.473 -13.984 11.659 1.00 86.56 97 GLY A N 1
ATOM 771 C CA . GLY A 1 97 ? -8.855 -14.436 11.491 1.00 86.56 97 GLY A CA 1
ATOM 772 C C . GLY A 1 97 ? -9.752 -13.437 10.755 1.00 86.56 97 GLY A C 1
ATOM 773 O O . GLY A 1 97 ? -10.716 -13.851 10.116 1.00 86.56 97 GLY A O 1
ATOM 774 N N . THR A 1 98 ? -9.425 -12.142 10.793 1.00 87.06 98 THR A N 1
ATOM 775 C CA . THR A 1 98 ? -10.175 -11.093 10.091 1.00 87.06 98 THR A CA 1
ATOM 776 C C . THR A 1 98 ? -10.093 -11.287 8.578 1.00 87.06 98 THR A C 1
ATOM 778 O O . THR A 1 98 ? -11.119 -11.215 7.908 1.00 87.06 98 THR A O 1
ATOM 781 N N . PHE A 1 99 ? -8.913 -11.623 8.048 1.00 84.31 99 PHE A N 1
ATOM 782 C CA . PHE A 1 99 ? -8.689 -11.803 6.608 1.00 84.31 99 PHE A CA 1
ATOM 783 C C . PHE A 1 99 ? -9.439 -12.991 5.999 1.00 84.31 99 PHE A C 1
ATOM 785 O O . PHE A 1 99 ? -9.692 -12.992 4.800 1.00 84.31 99 PHE A O 1
ATOM 792 N N . LYS A 1 100 ? -9.897 -13.959 6.807 1.00 83.44 100 LYS A N 1
ATOM 793 C CA . LYS A 1 100 ? -10.753 -15.061 6.325 1.00 83.44 100 LYS A CA 1
ATOM 794 C C . LYS A 1 100 ? -12.069 -14.574 5.705 1.00 83.44 100 LYS A C 1
ATOM 796 O O . LYS A 1 100 ? -12.673 -15.302 4.930 1.00 83.44 100 LYS A O 1
ATOM 801 N N . LYS A 1 101 ? -12.516 -13.364 6.058 1.00 82.50 101 LYS A N 1
ATOM 802 C CA . LYS A 1 101 ? -13.722 -12.729 5.501 1.00 82.50 101 LYS A CA 1
ATOM 803 C C . LYS A 1 101 ? -13.459 -11.979 4.187 1.00 82.50 101 LYS A C 1
ATOM 805 O O . LYS A 1 101 ? -14.411 -11.544 3.555 1.00 82.50 101 LYS A O 1
ATOM 810 N N . TYR A 1 102 ? -12.193 -11.839 3.794 1.00 78.88 102 TYR A N 1
ATOM 811 C CA . TYR A 1 102 ? -11.735 -11.015 2.673 1.00 78.88 102 TYR A CA 1
ATOM 812 C C . TYR A 1 102 ? -10.780 -11.820 1.778 1.00 78.88 102 TYR A C 1
ATOM 814 O O . TYR A 1 102 ? -9.590 -11.508 1.740 1.00 78.88 102 TYR A O 1
ATOM 822 N N . PRO A 1 103 ? -11.242 -12.895 1.112 1.00 70.19 103 PRO A N 1
ATOM 823 C CA . PRO A 1 103 ? -10.366 -13.724 0.291 1.00 70.19 103 PRO A CA 1
ATOM 824 C C . PRO A 1 103 ? -9.705 -12.897 -0.821 1.00 70.19 1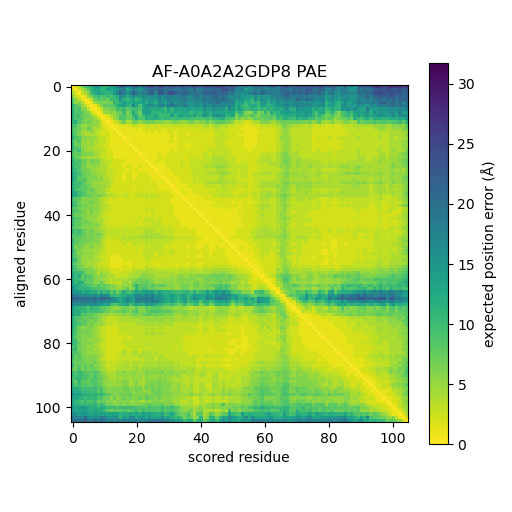03 PRO A C 1
ATOM 826 O O . PRO A 1 103 ? -10.370 -12.106 -1.494 1.00 70.19 103 PRO A O 1
ATOM 829 N N . ALA A 1 104 ? -8.395 -13.078 -1.005 1.00 66.50 104 ALA A N 1
ATOM 830 C CA . ALA A 1 104 ? -7.719 -12.619 -2.213 1.00 66.50 104 ALA A CA 1
ATOM 831 C C . ALA A 1 104 ? -8.287 -13.409 -3.409 1.00 66.50 104 ALA A C 1
ATOM 833 O O . ALA A 1 104 ? -8.477 -14.621 -3.291 1.00 66.50 104 ALA A O 1
ATOM 834 N N . ALA A 1 105 ? -8.627 -12.701 -4.490 1.00 59.88 105 ALA A N 1
ATOM 835 C CA . ALA A 1 105 ? -9.144 -13.297 -5.724 1.00 59.88 105 ALA A CA 1
ATOM 836 C C . ALA A 1 105 ? -8.025 -13.991 -6.509 1.00 59.88 105 ALA A C 1
ATOM 838 O O . ALA A 1 105 ? -6.876 -13.497 -6.421 1.00 59.88 105 ALA A O 1
#

Secondary structure (DSSP, 8-state):
---S--STT-TT-EEHHHHHHHTTS-GGGGGGGHHHHHHHHHHHHHTT---GGGGEE-TTTSS-S-TTSSSSHHHHHHHHHHHHHS-GGGSPPPPHHHHTTS---

pLDDT: mean 83.68, std 12.15, range [42.97, 95.38]

Foldseek 3Di:
DQQDCLDPLHTNAHELLSVCVVVVHHSVCSVVCVQVLLLQLQVCVVVVHQSSLLRHAHPVPRGNPPCPSAVDPVRSVVSSVRNVPDDCVVDDDDDPVRSVVRGRD

Organism: NCBI:txid2032623

Sequence (105 aa):
MFKQNMSEKGAGLITYADLAELLGYDRRAGVTLGGPLGYIHRFCEQNDLPHLNAVVVSQETGIASWDEMFPDRARHLQEQKRVKKFDWFTVRTPSAGTFKKYPAA

Nearest PDB structures (foldseek):
  4nkn-assembly2_F  TM=3.286E-01  e=5.767E+00  Homo sapiens

Radius of gyration: 13.17 Å; Cα contacts (8 Å, |Δi|>4): 131; chains: 1; bounding box: 30×26×28 Å